Protein AF-A0A7V4SVP0-F1 (afdb_monomer_lite)

Sequence (167 aa):
MNCKQVKNIICEYFGGCLSEPLRKEVELHLAQCFECSAELKSVEDMVSSLRSLSRRSPVDCWPGVKERILVQQTGRFASRWSWSQMLRPVVAAPAFIVAILLALFLLWPISVNEPPSRGSDPRPDYSRFITVHSRAQQQQAFTDPDVILISAELANARAVADSDRDR

Radius of gyration: 33.59 Å; chains: 1; bounding box: 77×51×81 Å

Secondary structure (DSSP, 8-state):
--HHHHHHHHHHHHTT-S-HHHHHHHHHHHHH-HHHHHHHHHHHHHHHHHHHT-----TTSHHHHHHHHHHHHHHHHHHHHTTTSTT-SS-SSHHHHHHHHHHHHHHS-----------------HHHHHHHHHHHHHHHHTS-HHHHHHHHHHHHHHHHHHHHH--

Structure (mmCIF, N/CA/C/O backbone):
data_AF-A0A7V4SVP0-F1
#
_entry.id   AF-A0A7V4SVP0-F1
#
loop_
_atom_site.group_PDB
_atom_site.id
_atom_site.type_symbol
_atom_site.label_atom_id
_atom_site.label_alt_id
_atom_site.label_comp_id
_atom_site.label_asym_id
_atom_site.label_entity_id
_atom_site.label_seq_id
_atom_site.pdbx_PDB_ins_code
_atom_site.Cartn_x
_atom_site.Cartn_y
_atom_site.Cartn_z
_atom_site.occupancy
_atom_site.B_iso_or_equiv
_atom_site.auth_seq_id
_atom_site.auth_comp_id
_atom_site.auth_asym_id
_atom_site.auth_atom_id
_atom_site.pdbx_PDB_model_num
ATOM 1 N N . MET A 1 1 ? -6.139 -0.172 19.979 1.00 83.12 1 MET A N 1
ATOM 2 C CA . MET A 1 1 ? -6.782 0.661 18.939 1.00 83.12 1 MET A CA 1
ATOM 3 C C . MET A 1 1 ? -8.305 0.574 19.032 1.00 83.12 1 MET A C 1
ATOM 5 O O . MET A 1 1 ? -8.802 -0.449 19.494 1.00 83.12 1 MET A O 1
ATOM 9 N N . ASN A 1 2 ? -9.039 1.624 18.646 1.00 92.06 2 ASN A N 1
ATOM 10 C CA . ASN A 1 2 ? -10.511 1.659 18.687 1.00 92.06 2 ASN A CA 1
ATOM 11 C C . ASN A 1 2 ? -11.131 1.358 17.302 1.00 92.06 2 ASN A C 1
ATOM 13 O O . ASN A 1 2 ? -10.493 1.611 16.279 1.00 92.06 2 ASN A O 1
ATOM 17 N N . CYS A 1 3 ? -12.383 0.887 17.254 1.00 93.75 3 CYS A N 1
ATOM 18 C CA . CYS A 1 3 ? -13.072 0.504 16.016 1.00 93.75 3 CYS A CA 1
ATOM 19 C C . CYS A 1 3 ? -13.111 1.645 14.989 1.00 93.75 3 CYS A C 1
ATOM 21 O O . CYS A 1 3 ? -12.837 1.423 13.816 1.00 93.75 3 CYS A O 1
ATOM 23 N N . LYS A 1 4 ? -13.380 2.890 15.417 1.00 94.31 4 LYS A N 1
ATOM 24 C CA . LYS A 1 4 ? -13.401 4.054 14.503 1.00 94.31 4 LYS A CA 1
ATOM 25 C C . LYS A 1 4 ? -12.073 4.253 13.769 1.00 94.31 4 LYS A C 1
ATOM 27 O O . LYS A 1 4 ? -12.067 4.579 12.589 1.00 94.31 4 LYS A O 1
ATOM 32 N N . GLN A 1 5 ? -10.957 4.057 14.469 1.00 93.38 5 GLN A N 1
ATOM 33 C CA . GLN A 1 5 ? -9.626 4.214 13.886 1.00 93.38 5 GLN A CA 1
ATOM 34 C C . GLN A 1 5 ? -9.361 3.110 12.866 1.00 93.38 5 GLN A C 1
ATOM 36 O O . GLN A 1 5 ? -8.928 3.412 11.761 1.00 93.38 5 GLN A O 1
ATOM 41 N N . VAL A 1 6 ? -9.695 1.860 13.209 1.00 94.38 6 VAL A N 1
ATOM 42 C CA . VAL A 1 6 ? -9.546 0.712 12.305 1.00 94.38 6 VAL A CA 1
ATOM 43 C C . VAL A 1 6 ? -10.362 0.905 11.033 1.00 94.38 6 VAL A C 1
ATOM 45 O O . VAL A 1 6 ? -9.806 0.733 9.958 1.00 94.38 6 VAL A O 1
ATOM 48 N N . LYS A 1 7 ? -11.624 1.342 11.127 1.00 92.88 7 LYS A N 1
ATOM 49 C CA . LYS A 1 7 ? -12.474 1.600 9.949 1.00 92.88 7 LYS A CA 1
ATOM 50 C C . LYS A 1 7 ? -11.872 2.625 8.989 1.00 92.88 7 LYS A C 1
ATOM 52 O O . LYS A 1 7 ? -11.910 2.425 7.781 1.00 92.88 7 LYS A O 1
ATOM 57 N N . ASN A 1 8 ? -11.264 3.689 9.513 1.00 94.38 8 ASN A N 1
ATOM 58 C CA . ASN A 1 8 ? -10.638 4.713 8.675 1.00 94.38 8 ASN A CA 1
ATOM 59 C C . ASN A 1 8 ? -9.411 4.190 7.916 1.00 94.38 8 ASN A C 1
ATOM 61 O O . ASN A 1 8 ? -9.159 4.631 6.800 1.00 94.38 8 ASN A O 1
ATOM 65 N N . ILE A 1 9 ? -8.664 3.253 8.506 1.00 94.88 9 ILE A N 1
ATOM 66 C CA . ILE A 1 9 ? -7.408 2.741 7.937 1.00 94.88 9 ILE A CA 1
ATOM 67 C C . ILE A 1 9 ? -7.534 1.322 7.364 1.00 94.88 9 ILE A C 1
ATOM 69 O O . ILE A 1 9 ? -6.537 0.737 6.947 1.00 94.88 9 ILE A O 1
ATOM 73 N N . ILE A 1 10 ? -8.741 0.748 7.312 1.00 94.25 10 ILE A N 1
ATOM 74 C CA . ILE A 1 10 ? -8.964 -0.643 6.885 1.00 94.25 10 ILE A CA 1
ATOM 75 C C . ILE A 1 10 ? -8.594 -0.857 5.412 1.00 94.25 10 ILE A C 1
ATOM 77 O O . ILE A 1 10 ? -8.035 -1.890 5.050 1.00 94.25 10 ILE A O 1
ATOM 81 N N . CYS A 1 11 ? -8.826 0.153 4.570 1.00 92.94 11 CYS A N 1
ATOM 82 C CA . CYS A 1 11 ? -8.430 0.143 3.164 1.00 92.94 11 CYS A CA 1
ATOM 83 C C . CYS A 1 11 ? -6.906 0.240 2.998 1.00 92.94 11 CYS A C 1
ATOM 85 O O . CYS A 1 11 ? -6.340 -0.426 2.134 1.00 92.94 11 CYS A O 1
ATOM 87 N N . GLU A 1 12 ? -6.231 1.034 3.835 1.00 94.00 12 GLU A N 1
ATOM 88 C CA . GLU A 1 12 ? -4.765 1.141 3.848 1.00 94.00 12 GLU A CA 1
ATOM 89 C C . GLU A 1 12 ? -4.116 -0.151 4.356 1.00 94.00 12 GLU A C 1
ATOM 91 O O . GLU A 1 12 ? -3.093 -0.581 3.819 1.00 94.00 12 GLU A O 1
ATOM 96 N N . TYR A 1 13 ? -4.737 -0.798 5.350 1.00 95.06 13 TYR A N 1
ATOM 97 C CA . TYR A 1 13 ? -4.367 -2.131 5.820 1.00 95.06 13 TYR A CA 1
ATOM 98 C C . TYR A 1 13 ? -4.487 -3.159 4.693 1.00 95.06 13 TYR A C 1
ATOM 100 O O . TYR A 1 13 ? -3.509 -3.836 4.380 1.00 95.06 13 TYR A O 1
ATOM 108 N N . PHE A 1 14 ? -5.649 -3.224 4.034 1.00 94.25 14 PHE A N 1
ATOM 109 C CA . PHE A 1 14 ? -5.894 -4.139 2.918 1.00 94.25 14 PHE A CA 1
ATOM 110 C C . PHE A 1 14 ? -4.928 -3.903 1.742 1.00 94.25 14 PHE A C 1
ATOM 112 O O . PHE A 1 14 ? -4.465 -4.850 1.108 1.00 94.25 14 PHE A O 1
ATOM 119 N N . GLY A 1 15 ? -4.580 -2.641 1.470 1.00 90.94 15 GLY A N 1
ATOM 120 C CA . GLY A 1 15 ? -3.609 -2.253 0.445 1.00 90.94 15 GLY A CA 1
ATOM 121 C C . GLY A 1 15 ? -2.138 -2.481 0.818 1.00 90.94 15 GLY A C 1
ATOM 122 O O . GLY A 1 15 ? -1.271 -2.277 -0.030 1.00 90.94 15 GLY A O 1
ATOM 123 N N . GLY A 1 16 ? -1.834 -2.887 2.056 1.00 93.19 16 GLY A N 1
ATOM 124 C CA . GLY A 1 16 ? -0.461 -3.075 2.535 1.00 93.19 16 GLY A CA 1
ATOM 125 C C . GLY A 1 16 ? 0.338 -1.772 2.670 1.00 93.19 16 GLY A C 1
ATOM 126 O O . GLY A 1 16 ? 1.564 -1.798 2.595 1.00 93.19 16 GLY A O 1
ATOM 127 N N . CYS A 1 17 ? -0.335 -0.629 2.838 1.00 93.12 17 CYS A N 1
ATOM 128 C CA . CYS A 1 17 ? 0.297 0.695 2.914 1.00 93.12 17 CYS A CA 1
ATOM 129 C C . CYS A 1 17 ? 0.615 1.148 4.349 1.00 93.12 17 CYS A C 1
ATOM 131 O O . CYS A 1 17 ? 1.238 2.194 4.534 1.00 93.12 17 CYS A O 1
ATOM 133 N N . LEU A 1 18 ? 0.198 0.385 5.362 1.00 93.50 18 LEU A N 1
ATOM 134 C CA . LEU A 1 18 ? 0.456 0.710 6.764 1.00 93.50 18 LEU A CA 1
ATOM 135 C C . LEU A 1 18 ? 1.890 0.377 7.179 1.00 93.50 18 LEU A C 1
ATOM 137 O O . LEU A 1 18 ? 2.493 -0.592 6.720 1.00 93.50 18 LEU A O 1
ATOM 141 N N . SER A 1 19 ? 2.416 1.160 8.120 1.00 93.94 19 SER A N 1
ATOM 142 C CA . SER A 1 19 ? 3.676 0.843 8.786 1.00 93.94 19 SER A CA 1
ATOM 143 C C . SER A 1 19 ? 3.535 -0.423 9.642 1.00 93.94 19 SER A C 1
ATOM 145 O O . SER A 1 19 ? 2.483 -0.681 10.225 1.00 93.94 19 SER A O 1
ATOM 147 N N . GLU A 1 20 ? 4.612 -1.203 9.765 1.00 93.69 20 GLU A N 1
ATOM 148 C CA . GLU A 1 20 ? 4.638 -2.431 10.579 1.00 93.69 20 GLU A CA 1
ATOM 149 C C . GLU A 1 20 ? 4.076 -2.297 12.010 1.00 93.69 20 GLU A C 1
ATOM 151 O O . GLU A 1 20 ? 3.310 -3.176 12.412 1.00 93.69 20 GLU A O 1
ATOM 156 N N . PRO A 1 21 ? 4.395 -1.253 12.808 1.00 92.81 21 PRO A N 1
ATOM 157 C CA . PRO 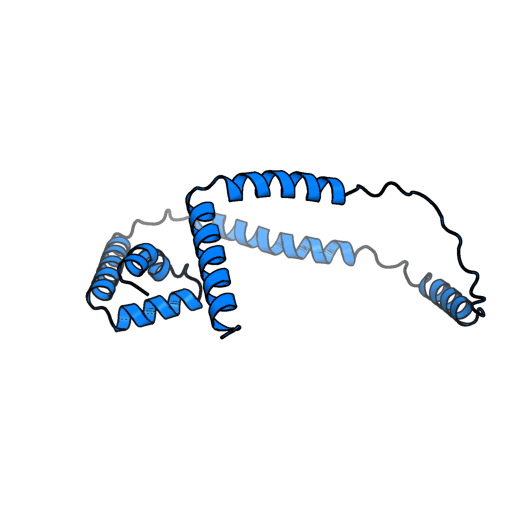A 1 21 ? 3.822 -1.132 14.150 1.00 92.81 21 PRO A CA 1
ATOM 158 C C . PRO A 1 21 ? 2.300 -0.952 14.111 1.00 92.81 21 PRO A C 1
ATOM 160 O O . PRO A 1 21 ? 1.583 -1.624 14.848 1.00 92.81 21 PRO A O 1
ATOM 163 N N . LEU A 1 22 ? 1.804 -0.107 13.205 1.00 93.12 22 LEU A N 1
ATOM 164 C CA . LEU A 1 22 ? 0.377 0.173 13.074 1.00 93.12 22 LEU A CA 1
ATOM 165 C C . LEU A 1 22 ? -0.382 -1.047 12.536 1.00 93.12 22 LEU A C 1
ATOM 167 O O . LEU A 1 22 ? -1.479 -1.351 12.996 1.00 93.12 22 LEU A O 1
ATOM 171 N N . ARG A 1 23 ? 0.233 -1.801 11.619 1.00 94.94 23 ARG A N 1
ATOM 172 C CA . ARG A 1 23 ? -0.314 -3.056 11.093 1.00 94.94 23 ARG A CA 1
ATOM 173 C C . ARG A 1 23 ? -0.558 -4.080 12.202 1.00 94.94 23 ARG A C 1
ATOM 175 O O . ARG A 1 23 ? -1.647 -4.643 12.267 1.00 94.94 23 ARG A O 1
ATOM 182 N N . LYS A 1 24 ? 0.405 -4.268 13.110 1.00 95.38 24 LYS A N 1
ATOM 183 C CA . LYS A 1 24 ? 0.250 -5.179 14.259 1.00 95.38 24 LYS A CA 1
ATOM 184 C C . LYS A 1 24 ? -0.891 -4.758 15.182 1.00 95.38 24 LYS A C 1
ATOM 186 O O . LYS A 1 24 ? -1.627 -5.609 15.674 1.00 95.38 24 LYS A O 1
ATOM 191 N N . GLU A 1 25 ? -1.064 -3.458 15.411 1.00 94.75 25 GLU A N 1
ATOM 192 C CA . GLU A 1 25 ? -2.187 -2.958 16.211 1.00 94.75 25 GLU A CA 1
ATOM 193 C C . GLU A 1 25 ? -3.547 -3.218 15.548 1.00 94.75 25 GLU A C 1
ATOM 195 O O . GLU A 1 25 ? -4.499 -3.584 16.243 1.00 94.75 25 GLU A O 1
ATOM 200 N N . VAL A 1 26 ? -3.642 -3.066 14.220 1.00 95.56 26 VAL A N 1
ATOM 201 C CA . VAL A 1 26 ? -4.841 -3.448 13.454 1.00 95.56 26 VAL A CA 1
ATOM 202 C C . VAL A 1 26 ? -5.100 -4.948 13.584 1.00 95.56 26 VAL A C 1
ATOM 204 O O . VAL A 1 26 ? -6.217 -5.335 13.906 1.00 95.56 26 VAL A O 1
ATOM 207 N N . GLU A 1 27 ? -4.086 -5.791 13.383 1.00 95.88 27 GLU A N 1
ATOM 208 C CA . GLU A 1 27 ? -4.212 -7.255 13.444 1.00 95.88 27 GLU A CA 1
ATOM 209 C C . GLU A 1 27 ? -4.713 -7.736 14.810 1.00 95.88 27 GLU A C 1
ATOM 211 O O . GLU A 1 27 ? -5.640 -8.544 14.882 1.00 95.88 27 GLU A O 1
ATOM 216 N N . LEU A 1 28 ? -4.167 -7.185 15.899 1.00 95.69 28 LEU A N 1
ATOM 217 C CA . LEU A 1 28 ? -4.643 -7.474 17.253 1.00 95.69 28 LEU A CA 1
ATOM 218 C C . LEU A 1 28 ? -6.110 -7.073 17.443 1.00 95.69 28 LEU A C 1
ATOM 220 O O . LEU A 1 28 ? -6.872 -7.811 18.065 1.00 95.69 28 LEU A O 1
ATOM 224 N N . HIS A 1 29 ? -6.520 -5.924 16.901 1.00 95.62 29 HIS A N 1
ATOM 225 C CA . HIS A 1 29 ? -7.910 -5.485 16.983 1.00 95.62 29 HIS A CA 1
ATOM 226 C C . HIS A 1 29 ? -8.843 -6.367 16.144 1.00 95.62 29 HIS A C 1
ATOM 228 O O . HIS A 1 29 ? -9.907 -6.750 16.624 1.00 95.62 29 HIS A O 1
ATOM 234 N N . LEU A 1 30 ? -8.456 -6.729 14.918 1.00 95.31 30 LEU A N 1
ATOM 235 C CA . LEU A 1 30 ? -9.242 -7.606 14.043 1.00 95.31 30 LEU A CA 1
ATOM 236 C C . LEU A 1 30 ? -9.429 -9.004 14.646 1.00 95.31 30 LEU A C 1
ATOM 238 O O . LEU A 1 30 ? -10.486 -9.602 14.464 1.00 95.31 30 LEU A O 1
ATOM 242 N N . ALA A 1 31 ? -8.449 -9.498 15.408 1.00 95.50 31 ALA A N 1
ATOM 243 C CA . ALA A 1 31 ? -8.562 -10.764 16.130 1.00 95.50 31 ALA A CA 1
ATOM 244 C C . ALA A 1 31 ? -9.582 -10.722 17.285 1.00 95.50 31 ALA A C 1
ATOM 246 O O . ALA A 1 31 ? -10.096 -11.763 17.688 1.00 95.50 31 ALA A O 1
ATOM 247 N N . GLN A 1 32 ? -9.868 -9.536 17.829 1.00 94.94 32 GLN A N 1
ATOM 248 C CA . GLN A 1 32 ? -10.741 -9.353 18.995 1.00 94.94 32 GLN A CA 1
ATOM 249 C C . GLN A 1 32 ? -12.120 -8.780 18.636 1.00 94.94 32 GLN A C 1
ATOM 251 O O . GLN A 1 32 ? -13.077 -8.970 19.384 1.00 94.94 32 GLN A O 1
ATOM 256 N N . CYS A 1 33 ? -12.240 -8.080 17.505 1.00 96.50 33 CYS A N 1
ATOM 257 C CA . CYS A 1 33 ? -13.449 -7.371 17.100 1.00 96.50 33 CYS A CA 1
ATOM 258 C C . CYS A 1 33 ? -14.112 -8.031 15.883 1.00 96.50 33 CYS A C 1
ATOM 260 O O . CYS A 1 33 ? -13.624 -7.953 14.750 1.00 96.50 33 CYS A O 1
ATOM 262 N N . PHE A 1 34 ? -15.277 -8.642 16.111 1.00 95.00 34 PHE A N 1
ATOM 263 C CA . PHE A 1 34 ? -16.064 -9.279 15.054 1.00 95.00 34 PHE A CA 1
ATOM 264 C C . PHE A 1 34 ? -16.581 -8.278 14.006 1.00 95.00 34 PHE A C 1
ATOM 266 O O . PHE A 1 34 ? -16.592 -8.573 12.817 1.00 95.00 34 PHE A O 1
ATOM 273 N N . GLU A 1 35 ? -16.971 -7.070 14.418 1.00 94.88 35 GLU A N 1
ATOM 274 C CA . GLU A 1 35 ? -17.485 -6.065 13.479 1.00 94.88 35 GLU A CA 1
ATOM 275 C C . GLU A 1 35 ? -16.416 -5.612 12.480 1.00 94.88 35 GLU A C 1
ATOM 277 O O . GLU A 1 35 ? -16.666 -5.564 11.278 1.00 94.88 35 GLU A O 1
ATOM 282 N N . CYS A 1 36 ? -15.206 -5.313 12.961 1.00 95.12 36 CYS A N 1
ATOM 283 C CA . CYS A 1 36 ? -14.122 -4.852 12.096 1.00 95.12 36 CYS A CA 1
ATOM 284 C C . CYS A 1 36 ? -13.585 -5.968 11.188 1.00 95.12 36 CYS A C 1
ATOM 286 O O . CYS A 1 36 ? -13.201 -5.693 10.053 1.00 95.12 36 CYS A O 1
ATOM 288 N N . SER A 1 37 ? -13.587 -7.223 11.645 1.00 94.75 37 SER A N 1
ATOM 289 C CA . SER A 1 37 ? -13.232 -8.368 10.792 1.00 94.75 37 SER A CA 1
ATOM 290 C C . SER A 1 37 ? -14.295 -8.656 9.726 1.00 94.75 37 SER A C 1
ATOM 292 O O . SER A 1 37 ? -13.945 -8.945 8.582 1.00 94.75 37 SER A O 1
ATOM 294 N N . ALA A 1 38 ? -15.583 -8.512 10.048 1.00 95.56 38 ALA A N 1
ATOM 295 C CA . ALA A 1 38 ? -16.657 -8.597 9.059 1.00 95.56 38 ALA A CA 1
ATOM 296 C C . ALA A 1 38 ? -16.557 -7.481 8.002 1.00 95.56 38 ALA A C 1
ATOM 298 O O . ALA A 1 38 ? -16.762 -7.726 6.814 1.00 95.56 38 ALA A O 1
ATOM 299 N N . GLU A 1 39 ? -16.191 -6.268 8.417 1.00 94.19 39 GLU A N 1
ATOM 300 C CA . GLU A 1 39 ? -15.979 -5.135 7.514 1.00 94.19 39 GLU A CA 1
ATOM 301 C C . GLU A 1 39 ? -14.787 -5.360 6.575 1.00 94.19 39 GLU A C 1
ATOM 303 O O . GLU A 1 39 ? -14.916 -5.151 5.369 1.00 94.19 39 GLU A O 1
ATOM 308 N N . LEU A 1 40 ? -13.668 -5.883 7.092 1.00 95.00 40 LEU A N 1
ATOM 309 C CA . LEU A 1 40 ? -12.525 -6.297 6.271 1.00 95.00 40 LEU A CA 1
ATOM 310 C C . LEU A 1 40 ? -12.954 -7.310 5.201 1.00 95.00 40 LEU A C 1
ATOM 312 O O . LEU A 1 40 ? -12.650 -7.141 4.021 1.00 95.00 40 LEU A O 1
ATOM 316 N N . LYS A 1 41 ? -13.721 -8.328 5.600 1.00 95.38 41 LYS A N 1
ATOM 317 C CA . LYS A 1 41 ? -14.219 -9.355 4.684 1.00 95.38 41 LYS A CA 1
ATOM 318 C C . LYS A 1 41 ? -15.126 -8.774 3.595 1.00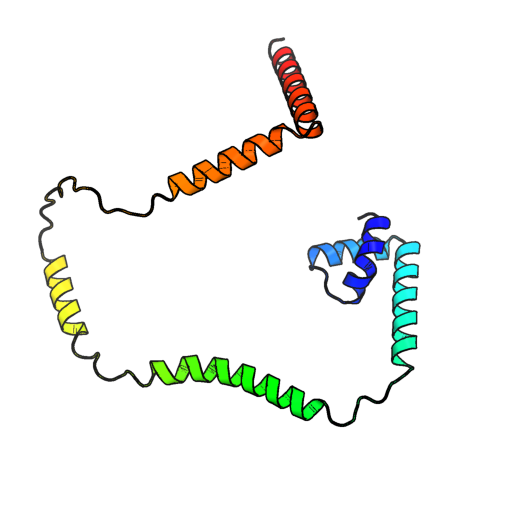 95.38 41 LYS A C 1
ATOM 320 O O . LYS A 1 41 ? -15.018 -9.157 2.435 1.00 95.38 41 LYS A O 1
ATOM 325 N N . SER A 1 42 ? -15.963 -7.790 3.928 1.00 94.19 42 SER A N 1
ATOM 326 C CA . SER A 1 42 ? -16.773 -7.080 2.929 1.00 94.19 42 SER A CA 1
ATOM 327 C C . SER A 1 42 ? -15.919 -6.347 1.888 1.00 94.19 42 SER A C 1
ATOM 329 O O . SER A 1 42 ? -16.318 -6.264 0.724 1.00 94.19 42 SER A O 1
ATOM 331 N N . VAL A 1 43 ? -14.769 -5.795 2.287 1.00 93.62 43 VAL A N 1
ATOM 332 C CA . VAL A 1 43 ? -13.817 -5.162 1.361 1.00 93.62 43 VAL A CA 1
ATOM 333 C C . VAL A 1 43 ? -13.164 -6.217 0.464 1.00 93.62 43 VAL A C 1
ATOM 335 O O . VAL A 1 43 ? -13.094 -6.028 -0.753 1.00 93.62 43 VAL A O 1
ATOM 338 N N . GLU A 1 44 ? -12.750 -7.349 1.034 1.00 94.19 44 GLU A N 1
ATOM 339 C CA . GLU A 1 44 ? -12.191 -8.488 0.292 1.00 94.19 44 GLU A CA 1
ATOM 340 C C . GLU A 1 44 ? -13.164 -9.024 -0.768 1.00 94.19 44 GLU A C 1
ATOM 342 O O . GLU A 1 44 ? -12.777 -9.223 -1.924 1.00 94.19 44 GLU A O 1
ATOM 347 N N . ASP A 1 45 ? -14.437 -9.189 -0.403 1.00 94.75 45 ASP A N 1
ATOM 348 C CA . ASP A 1 45 ? -15.496 -9.685 -1.285 1.00 94.75 45 ASP A CA 1
ATOM 349 C C . ASP A 1 45 ? -15.817 -8.703 -2.425 1.00 94.75 45 ASP A C 1
ATOM 351 O O . ASP A 1 45 ? -16.021 -9.106 -3.576 1.00 94.75 45 ASP A O 1
ATOM 355 N N . MET A 1 46 ? -15.801 -7.393 -2.152 1.00 92.50 46 MET A N 1
ATOM 356 C CA . MET A 1 46 ? -15.925 -6.377 -3.203 1.00 92.50 46 MET A CA 1
ATOM 357 C C . MET A 1 46 ? -14.762 -6.458 -4.196 1.00 92.50 46 MET A C 1
ATOM 359 O O . MET A 1 46 ? -14.974 -6.446 -5.410 1.00 92.50 46 MET A O 1
ATOM 363 N N . VAL A 1 47 ? -13.526 -6.572 -3.707 1.00 90.56 47 VAL A N 1
ATOM 364 C CA . VAL A 1 47 ? -12.337 -6.628 -4.568 1.00 90.56 47 VAL A CA 1
ATOM 365 C C . VAL A 1 47 ? -12.284 -7.927 -5.370 1.00 90.56 47 VAL A C 1
ATOM 367 O O . VAL A 1 47 ? -11.919 -7.898 -6.547 1.00 90.56 47 VAL A O 1
ATOM 370 N N . SER A 1 48 ? -12.665 -9.060 -4.781 1.00 90.25 48 SER A N 1
ATOM 371 C CA . SER A 1 48 ? -12.734 -10.339 -5.492 1.00 90.25 48 SER A CA 1
ATOM 372 C C . SER A 1 48 ? -13.777 -10.292 -6.616 1.00 90.25 48 SER A C 1
ATOM 374 O O . SER A 1 48 ? -13.480 -10.684 -7.749 1.00 90.25 48 SER A O 1
ATOM 376 N N . SER A 1 49 ? -14.938 -9.687 -6.351 1.00 90.19 49 SER A N 1
ATOM 377 C CA . SER A 1 49 ? -15.978 -9.435 -7.352 1.00 90.19 49 SER A CA 1
ATOM 378 C C . SER A 1 49 ? -15.457 -8.549 -8.486 1.00 90.19 49 SER A C 1
ATOM 380 O O . SER A 1 49 ? -15.623 -8.885 -9.658 1.00 90.19 49 SER A O 1
ATOM 382 N N . LEU A 1 50 ? -14.735 -7.469 -8.168 1.00 88.38 50 LEU A N 1
ATOM 383 C CA . LEU A 1 50 ? -14.124 -6.588 -9.170 1.00 88.38 50 LEU A CA 1
ATOM 384 C C . LEU A 1 50 ? -13.047 -7.293 -10.006 1.00 88.38 50 LEU A C 1
ATOM 386 O O . LEU A 1 50 ? -12.970 -7.070 -11.213 1.00 88.38 50 LEU A O 1
ATOM 390 N N . ARG A 1 51 ? -12.233 -8.169 -9.403 1.00 85.75 51 ARG A N 1
ATOM 391 C CA . ARG A 1 51 ? -11.242 -8.974 -10.139 1.00 85.75 51 ARG A CA 1
ATOM 392 C C . ARG A 1 51 ? -11.902 -9.956 -11.104 1.00 85.75 51 ARG A C 1
ATOM 394 O O . ARG A 1 51 ? -11.356 -10.193 -12.180 1.00 85.75 51 ARG A O 1
ATOM 401 N N . SER A 1 52 ? -13.066 -10.500 -10.743 1.00 84.81 52 SER A N 1
ATOM 402 C CA . SER A 1 52 ? -13.814 -11.423 -11.605 1.00 84.81 52 SER A CA 1
ATOM 403 C C . SER A 1 52 ? -14.346 -10.759 -12.881 1.00 84.81 52 SER A C 1
ATOM 405 O O . SER A 1 52 ? -14.485 -11.418 -13.908 1.00 84.81 52 SER A O 1
ATOM 407 N N . LEU A 1 53 ? -14.549 -9.436 -12.866 1.00 83.12 53 LEU A N 1
ATOM 408 C CA . LEU A 1 53 ? -15.033 -8.645 -14.003 1.00 83.12 53 LEU A CA 1
ATOM 409 C C . LEU A 1 53 ? -13.963 -8.410 -15.084 1.00 83.12 53 LEU A C 1
ATOM 411 O O . LEU A 1 53 ? -14.024 -7.396 -15.779 1.00 83.12 53 LEU A O 1
ATOM 415 N N . SER A 1 54 ? -12.976 -9.308 -15.211 1.00 63.38 54 SER A N 1
ATOM 416 C CA . SER A 1 54 ? -11.725 -9.132 -15.957 1.00 63.38 54 SER A CA 1
ATOM 417 C C . SER A 1 54 ? -11.911 -8.300 -17.229 1.00 63.38 54 SER A C 1
ATOM 419 O O . SER A 1 54 ? -12.368 -8.774 -18.273 1.00 63.38 54 SER A O 1
ATOM 421 N N . ARG A 1 55 ? -11.539 -7.026 -17.144 1.00 66.00 55 ARG A N 1
ATOM 422 C CA . ARG A 1 55 ? -11.436 -6.162 -18.309 1.00 66.00 55 ARG A CA 1
ATOM 423 C C . ARG A 1 55 ? -10.155 -6.595 -19.013 1.00 66.00 55 ARG A C 1
ATOM 425 O O . ARG A 1 55 ? -9.095 -6.576 -18.387 1.00 66.00 55 ARG A O 1
ATOM 432 N N . ARG A 1 56 ? -10.238 -7.033 -20.280 1.00 61.50 56 ARG A N 1
ATOM 433 C CA . ARG A 1 56 ? -9.041 -7.279 -21.104 1.00 61.50 56 ARG A CA 1
ATOM 434 C C . ARG A 1 56 ? -8.143 -6.055 -20.966 1.00 61.50 56 ARG A C 1
ATOM 436 O O . ARG A 1 56 ? -8.547 -4.962 -21.363 1.00 61.50 56 ARG A O 1
ATOM 443 N N . SER A 1 57 ? -6.957 -6.233 -20.386 1.00 62.47 57 SER A N 1
ATOM 444 C CA . SER A 1 57 ? -5.907 -5.231 -20.533 1.00 62.47 57 SER A CA 1
ATOM 445 C C . SER A 1 57 ? -5.734 -4.994 -22.035 1.00 62.47 57 SER A C 1
ATOM 447 O O . SER A 1 57 ? -5.721 -5.977 -22.787 1.00 62.47 57 SER A O 1
ATOM 449 N N . PRO A 1 58 ? -5.611 -3.739 -22.499 1.00 66.75 58 PRO A N 1
ATOM 450 C CA . PRO A 1 58 ? -5.132 -3.479 -23.847 1.00 66.75 58 PRO A CA 1
ATOM 451 C C . PRO A 1 58 ? -3.857 -4.302 -24.053 1.00 66.75 58 PRO A C 1
ATOM 453 O O . PRO A 1 58 ? -2.993 -4.329 -23.170 1.00 66.75 58 PRO A O 1
ATOM 456 N N . VAL A 1 59 ? -3.806 -5.052 -25.153 1.00 62.97 59 VAL A N 1
ATOM 457 C CA . VAL A 1 59 ? -2.907 -6.205 -25.328 1.00 62.97 59 VAL A CA 1
ATOM 458 C C . VAL A 1 59 ? -1.417 -5.833 -25.275 1.00 62.97 59 VAL A C 1
ATOM 460 O O . VAL A 1 59 ? -0.604 -6.693 -24.972 1.00 62.97 59 VAL A O 1
ATOM 463 N N . ASP A 1 60 ? -1.037 -4.558 -25.397 1.00 67.81 60 ASP A N 1
ATOM 464 C CA . ASP A 1 60 ? 0.367 -4.183 -25.613 1.00 67.81 60 ASP A CA 1
ATOM 465 C C . ASP A 1 60 ? 0.886 -3.045 -24.715 1.00 67.81 60 ASP A C 1
ATOM 467 O O . ASP A 1 60 ? 1.690 -2.215 -25.132 1.00 67.81 60 ASP A O 1
ATOM 471 N N . CYS A 1 61 ? 0.476 -2.981 -23.445 1.00 76.00 61 CYS A N 1
ATOM 472 C CA . CYS A 1 61 ? 1.058 -2.005 -22.504 1.00 76.00 61 CYS A CA 1
ATOM 473 C C . CYS A 1 61 ? 2.450 -2.422 -21.984 1.00 76.00 61 CYS A C 1
ATOM 475 O O . CYS A 1 61 ? 3.235 -1.581 -21.537 1.00 76.00 61 CYS A O 1
ATOM 477 N N . TRP A 1 62 ? 2.765 -3.721 -22.023 1.00 82.88 62 TRP A N 1
ATOM 478 C CA . TRP A 1 62 ? 3.984 -4.279 -21.434 1.00 82.88 62 TRP A CA 1
ATOM 479 C C . TRP A 1 62 ? 5.288 -3.811 -22.099 1.00 82.88 62 TRP A C 1
ATOM 481 O O . TRP A 1 62 ? 6.206 -3.451 -21.359 1.00 82.88 62 TRP A O 1
ATOM 491 N N . PRO A 1 63 ? 5.399 -3.725 -23.442 1.00 82.94 63 PRO A N 1
ATOM 492 C CA . PRO A 1 63 ? 6.621 -3.248 -24.089 1.00 82.94 63 PRO A CA 1
ATOM 493 C C . PRO A 1 63 ? 7.024 -1.843 -23.621 1.00 82.94 63 PRO A C 1
ATOM 495 O O . PRO A 1 63 ? 8.170 -1.625 -23.236 1.00 82.94 63 PRO A O 1
ATOM 498 N N . GLY A 1 64 ? 6.064 -0.912 -23.543 1.00 83.06 64 GLY A N 1
ATOM 499 C CA . GLY A 1 64 ? 6.324 0.458 -23.088 1.00 83.06 64 GLY A CA 1
ATOM 500 C C . GLY A 1 64 ? 6.684 0.562 -21.601 1.00 83.06 64 GLY A C 1
ATOM 501 O O . GLY A 1 64 ? 7.450 1.440 -21.204 1.00 83.06 64 GLY A O 1
ATOM 502 N N . VAL A 1 65 ? 6.161 -0.333 -20.756 1.00 85.44 65 VAL A N 1
ATOM 503 C CA . VAL A 1 65 ? 6.544 -0.412 -19.335 1.00 85.44 65 VAL A CA 1
ATOM 504 C C . VAL A 1 65 ? 7.948 -1.000 -19.182 1.00 85.44 65 VAL A C 1
ATOM 506 O O . VAL A 1 65 ? 8.756 -0.442 -18.439 1.00 85.44 65 VAL A O 1
ATOM 509 N N . LYS A 1 66 ? 8.261 -2.072 -19.919 1.00 87.62 66 LYS A N 1
ATOM 510 C CA . LYS A 1 66 ? 9.582 -2.715 -19.926 1.00 87.62 66 LYS A CA 1
ATOM 511 C C . LYS A 1 66 ? 10.681 -1.725 -20.315 1.00 87.62 66 LYS A C 1
ATOM 513 O O . LYS A 1 66 ? 11.685 -1.641 -19.613 1.00 87.62 66 LYS A O 1
ATOM 518 N N . GLU A 1 67 ? 10.459 -0.941 -21.369 1.00 86.38 67 GLU A N 1
ATOM 519 C CA . GLU A 1 67 ? 11.393 0.095 -21.827 1.00 86.38 67 GLU A CA 1
ATOM 520 C C . GLU A 1 67 ? 11.701 1.111 -20.712 1.00 86.38 67 GLU A C 1
ATOM 522 O O . GLU A 1 67 ? 12.860 1.369 -20.386 1.00 86.38 67 GLU A O 1
ATOM 527 N N . ARG A 1 68 ? 10.662 1.631 -20.040 1.00 84.50 68 ARG A N 1
ATOM 528 C CA . ARG A 1 68 ? 10.823 2.618 -18.957 1.00 84.50 68 ARG A CA 1
ATOM 529 C C . ARG A 1 68 ? 11.567 2.065 -17.741 1.00 84.50 68 ARG A C 1
ATOM 531 O O . ARG A 1 68 ? 12.359 2.793 -17.143 1.00 84.50 68 ARG A O 1
ATOM 538 N N . ILE A 1 69 ? 11.337 0.802 -17.377 1.00 86.62 69 ILE A N 1
ATOM 539 C CA . ILE A 1 69 ? 12.049 0.158 -16.263 1.00 86.62 69 ILE A CA 1
ATOM 540 C C . ILE A 1 69 ? 13.535 -0.006 -16.608 1.00 86.62 69 ILE A C 1
ATOM 542 O O . ILE A 1 69 ? 14.391 0.324 -15.785 1.00 86.62 69 ILE A O 1
ATOM 546 N N . LEU A 1 70 ? 13.851 -0.457 -17.826 1.00 86.06 70 LEU A N 1
ATOM 547 C CA . LEU A 1 70 ? 15.234 -0.660 -18.264 1.00 86.06 70 LEU A CA 1
ATOM 548 C C . LEU A 1 70 ? 16.023 0.655 -18.309 1.00 86.06 70 LEU A C 1
ATOM 550 O O . LEU A 1 70 ? 17.130 0.710 -17.776 1.00 86.06 70 LEU A O 1
ATOM 554 N N . VAL A 1 71 ? 15.445 1.733 -18.850 1.00 83.19 71 VAL A N 1
ATOM 555 C CA . VAL A 1 71 ? 16.088 3.062 -18.894 1.00 83.19 71 VAL A CA 1
ATOM 556 C C . VAL A 1 71 ? 16.389 3.602 -17.488 1.00 83.19 71 VAL A C 1
ATOM 558 O O . VAL A 1 71 ? 17.467 4.149 -17.246 1.00 83.19 71 VAL A O 1
ATOM 561 N N . GLN A 1 72 ? 15.481 3.420 -16.523 1.00 78.38 72 GLN A N 1
ATOM 562 C CA . GLN A 1 72 ? 15.708 3.867 -15.141 1.00 78.38 72 GLN A CA 1
ATOM 563 C C . GLN A 1 72 ? 16.808 3.081 -14.411 1.00 78.38 72 GLN A C 1
ATOM 565 O O . GLN A 1 72 ? 17.450 3.624 -13.504 1.00 78.38 72 GLN A O 1
ATOM 570 N N . GLN A 1 73 ? 17.019 1.814 -14.774 1.00 72.94 73 GLN A N 1
ATOM 571 C CA . GLN A 1 73 ? 18.064 0.970 -14.191 1.00 72.94 73 GLN A CA 1
ATOM 572 C C . GLN A 1 73 ? 19.434 1.258 -14.815 1.00 72.94 73 GLN A C 1
ATOM 574 O O . GLN A 1 73 ? 20.422 1.403 -14.092 1.00 72.94 73 GLN A O 1
ATOM 579 N N . THR A 1 74 ? 19.502 1.414 -16.140 1.00 67.00 74 THR A N 1
ATOM 580 C CA . THR A 1 74 ? 20.763 1.673 -16.852 1.00 67.00 74 THR A CA 1
ATOM 581 C C . THR A 1 74 ? 21.260 3.105 -16.661 1.00 67.00 74 THR A C 1
ATOM 583 O O . THR A 1 74 ? 22.459 3.301 -16.468 1.00 67.00 74 THR A O 1
ATOM 586 N N . GLY A 1 75 ? 20.370 4.104 -16.589 1.00 59.16 75 GLY A N 1
ATOM 587 C CA . GLY A 1 75 ? 20.740 5.501 -16.320 1.00 59.16 75 GLY A CA 1
ATOM 588 C C . GLY A 1 75 ? 21.383 5.723 -14.943 1.00 59.16 75 GLY A C 1
ATOM 589 O O . GLY A 1 75 ? 22.268 6.567 -14.799 1.00 59.16 75 GLY A O 1
ATOM 590 N N . ARG A 1 76 ? 21.016 4.915 -13.936 1.00 54.19 76 ARG A N 1
ATOM 591 C CA . ARG A 1 76 ? 21.645 4.942 -12.602 1.00 54.19 76 ARG A CA 1
ATOM 592 C C . ARG A 1 76 ? 23.015 4.260 -12.560 1.00 54.19 76 ARG A C 1
ATOM 594 O O . ARG A 1 76 ? 23.868 4.676 -11.779 1.00 54.19 76 ARG A O 1
ATOM 601 N N . PHE A 1 77 ? 23.245 3.247 -13.397 1.00 51.38 77 PHE A N 1
ATOM 602 C CA . PHE A 1 77 ? 24.517 2.516 -13.440 1.00 51.38 77 PHE A CA 1
ATOM 603 C C . PHE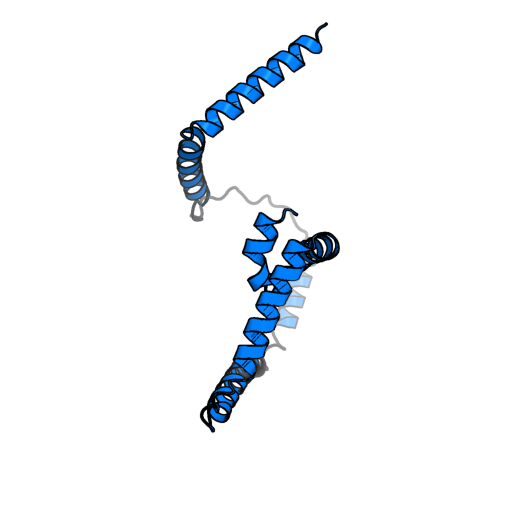 A 1 77 ? 25.558 3.166 -14.364 1.00 51.38 77 PHE A C 1
ATOM 605 O O . PHE A 1 77 ? 26.727 3.273 -13.987 1.00 51.38 77 PHE A O 1
ATOM 612 N N . ALA A 1 78 ? 25.150 3.668 -15.533 1.00 54.28 78 ALA A N 1
ATOM 613 C CA . ALA A 1 78 ? 26.063 4.261 -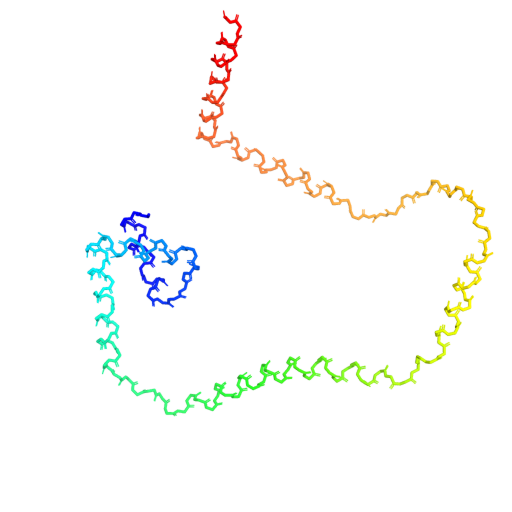16.512 1.00 54.28 78 ALA A CA 1
ATOM 614 C C . ALA A 1 78 ? 26.689 5.581 -16.020 1.00 54.28 78 ALA A C 1
ATOM 616 O O . ALA A 1 78 ? 27.877 5.823 -16.237 1.00 54.28 78 ALA A O 1
ATOM 617 N N . SER A 1 79 ? 25.927 6.396 -15.280 1.00 54.22 79 SER A N 1
ATOM 618 C CA . SER A 1 79 ? 26.397 7.680 -14.735 1.00 54.22 79 SER A CA 1
ATOM 619 C C . SER A 1 79 ? 27.462 7.523 -13.639 1.00 54.22 79 SER A C 1
ATOM 621 O O . SER A 1 79 ? 28.350 8.365 -13.520 1.00 54.22 79 SER A O 1
ATOM 623 N N . ARG A 1 80 ? 27.429 6.430 -12.862 1.00 49.91 80 ARG A N 1
ATOM 624 C CA . ARG A 1 80 ? 28.347 6.229 -11.727 1.00 49.91 80 ARG A CA 1
ATOM 625 C C . ARG A 1 80 ? 29.633 5.486 -12.105 1.00 49.91 80 ARG A C 1
ATOM 627 O O . ARG A 1 80 ? 30.662 5.694 -11.462 1.00 49.91 80 ARG A O 1
ATOM 634 N N . TRP A 1 81 ? 29.602 4.659 -13.152 1.00 49.53 81 TRP A N 1
ATOM 635 C CA . TRP A 1 81 ? 30.765 3.870 -13.576 1.00 49.53 81 TRP A CA 1
ATOM 636 C C . TRP A 1 81 ? 31.601 4.574 -14.664 1.00 49.53 81 TRP A C 1
ATOM 638 O O . TRP A 1 81 ? 32.829 4.563 -14.597 1.00 49.53 81 TRP A O 1
ATOM 648 N N . SER A 1 82 ? 30.980 5.259 -15.633 1.00 54.75 82 SER A N 1
ATOM 649 C CA . SER A 1 82 ? 31.704 5.734 -16.828 1.00 54.75 82 SER A CA 1
ATOM 650 C C . SER A 1 82 ? 32.545 7.002 -16.631 1.00 54.75 82 SER A C 1
ATOM 652 O O . SER A 1 82 ? 33.455 7.237 -17.419 1.00 54.75 82 SER A O 1
ATOM 654 N N . TRP A 1 83 ? 32.278 7.833 -15.619 1.00 48.19 83 TRP A N 1
ATOM 655 C CA . TRP A 1 83 ? 33.030 9.086 -15.418 1.00 48.19 83 TRP A CA 1
ATOM 656 C C . TRP A 1 83 ? 34.185 8.955 -14.415 1.00 48.19 83 TRP A C 1
ATOM 658 O O . TRP A 1 83 ? 35.124 9.745 -14.456 1.00 48.19 83 TRP A O 1
ATOM 668 N N . SER A 1 84 ? 34.170 7.936 -13.549 1.00 54.31 84 SER A N 1
ATOM 669 C CA . SER A 1 84 ? 35.247 7.699 -12.574 1.00 54.31 84 SER A CA 1
ATOM 670 C C . SER A 1 84 ? 36.390 6.841 -13.129 1.00 54.31 84 SER A C 1
ATOM 672 O O . SER A 1 84 ? 37.524 6.967 -12.668 1.00 54.31 84 SER A O 1
ATOM 674 N N . GLN A 1 85 ? 36.131 6.015 -14.151 1.00 57.38 85 GLN A N 1
ATOM 675 C CA . GLN A 1 85 ? 37.170 5.221 -14.821 1.00 57.38 85 GLN A CA 1
ATOM 676 C C . GLN A 1 85 ? 37.874 5.961 -15.965 1.00 57.38 85 GLN A C 1
ATOM 678 O O . GLN A 1 85 ? 39.001 5.617 -16.301 1.00 57.38 85 GLN A O 1
ATOM 683 N N . MET A 1 86 ? 37.261 7.009 -16.522 1.00 52.97 86 MET A N 1
ATOM 684 C CA . MET A 1 86 ? 37.832 7.770 -17.640 1.00 52.97 86 MET A CA 1
ATOM 685 C C . MET A 1 86 ? 38.805 8.888 -17.195 1.00 52.97 86 MET A C 1
ATOM 687 O O . MET A 1 86 ? 39.431 9.529 -18.032 1.00 52.97 86 MET A O 1
ATOM 691 N N . LEU A 1 87 ? 38.992 9.091 -15.880 1.00 57.50 87 LEU A N 1
ATOM 692 C CA . LEU A 1 87 ? 39.917 10.076 -15.286 1.00 57.50 87 LEU A CA 1
ATOM 693 C C . LEU A 1 87 ? 41.042 9.432 -14.450 1.00 57.50 87 LEU A C 1
ATOM 695 O O . LEU A 1 87 ? 41.459 9.958 -13.418 1.00 57.50 87 LEU A O 1
ATOM 699 N N . ARG A 1 88 ? 41.581 8.292 -14.892 1.00 55.25 88 ARG A N 1
ATOM 700 C CA . ARG A 1 88 ? 42.893 7.796 -14.438 1.00 55.25 88 ARG A CA 1
ATOM 701 C C . ARG A 1 88 ? 43.685 7.353 -15.669 1.00 55.25 88 ARG A C 1
ATOM 703 O O . ARG A 1 88 ? 43.266 6.396 -16.311 1.00 55.25 88 ARG A O 1
ATOM 710 N N . PRO A 1 89 ? 44.798 8.039 -16.004 1.00 54.59 89 PRO A N 1
ATOM 711 C CA . PRO A 1 89 ? 45.977 7.982 -15.138 1.00 54.59 89 PRO A CA 1
ATOM 712 C C . PRO A 1 89 ? 46.825 9.277 -15.117 1.00 54.59 89 PRO A C 1
ATOM 714 O O . PRO A 1 89 ? 47.683 9.458 -15.968 1.00 54.59 89 PRO A O 1
ATOM 717 N N . VAL A 1 90 ? 46.675 10.142 -14.103 1.00 56.34 90 VAL A N 1
ATOM 718 C CA . VAL A 1 90 ? 47.722 11.127 -13.711 1.00 56.34 90 VAL A CA 1
ATOM 719 C C . VAL A 1 90 ? 47.706 11.354 -12.190 1.00 56.34 90 VAL A C 1
ATOM 721 O O . VAL A 1 90 ? 47.730 12.473 -11.695 1.00 56.34 90 VAL A O 1
ATOM 724 N N . VAL A 1 91 ? 47.615 10.286 -11.393 1.00 56.00 91 VAL A N 1
ATOM 725 C CA . VAL A 1 91 ? 47.740 10.394 -9.923 1.00 56.00 91 VAL A CA 1
ATOM 726 C C . VAL A 1 91 ? 48.708 9.333 -9.403 1.00 56.00 91 VAL A C 1
ATOM 728 O O . VAL A 1 91 ? 48.390 8.562 -8.509 1.00 56.00 91 VAL A O 1
ATOM 731 N N . ALA A 1 92 ? 49.894 9.262 -10.007 1.00 55.22 92 ALA A N 1
ATOM 732 C CA . ALA A 1 92 ? 51.053 8.587 -9.411 1.00 55.22 92 ALA A CA 1
ATOM 733 C C . ALA A 1 92 ? 52.155 9.582 -8.989 1.00 55.22 92 ALA A C 1
ATOM 735 O O . ALA A 1 92 ? 53.081 9.204 -8.283 1.00 55.22 92 ALA A O 1
ATOM 736 N N . ALA A 1 93 ? 52.037 10.864 -9.359 1.00 55.69 93 ALA A N 1
ATOM 737 C CA . ALA A 1 93 ? 53.009 11.907 -9.023 1.00 55.69 93 ALA A CA 1
ATOM 738 C C . ALA A 1 93 ? 52.716 12.724 -7.737 1.00 55.69 93 ALA A C 1
ATOM 740 O O . ALA A 1 93 ? 53.678 13.098 -7.068 1.00 55.69 93 ALA A O 1
ATOM 741 N N . PRO A 1 94 ? 51.461 12.998 -7.303 1.00 56.25 94 PRO A N 1
ATOM 742 C CA . PRO A 1 94 ? 51.253 13.871 -6.142 1.00 56.25 94 PRO A CA 1
ATOM 743 C C . PRO A 1 94 ? 51.376 13.151 -4.790 1.00 56.25 94 PRO A C 1
ATOM 745 O O . PRO A 1 94 ? 51.569 13.814 -3.777 1.00 56.25 94 PRO A O 1
ATOM 748 N N . ALA A 1 95 ? 51.307 11.814 -4.743 1.00 62.38 95 ALA A N 1
ATOM 749 C CA . ALA A 1 95 ? 51.385 11.069 -3.480 1.00 62.38 95 ALA A CA 1
ATOM 750 C C . ALA A 1 95 ? 52.762 11.201 -2.808 1.00 62.38 95 ALA A C 1
ATOM 752 O O . ALA A 1 95 ? 52.837 11.347 -1.592 1.00 62.38 95 ALA A O 1
ATOM 753 N N . PHE A 1 96 ? 53.841 11.230 -3.596 1.00 67.56 96 PHE A N 1
ATOM 754 C CA . PHE A 1 96 ? 55.188 11.460 -3.074 1.00 67.56 96 PHE A CA 1
ATOM 755 C C . PHE A 1 96 ? 55.364 12.885 -2.556 1.00 67.56 96 PHE A C 1
ATOM 757 O O . PHE A 1 96 ? 55.934 13.075 -1.488 1.00 67.56 96 PHE A O 1
ATOM 764 N N . ILE A 1 97 ? 54.817 13.880 -3.258 1.00 73.56 97 ILE A N 1
ATOM 765 C CA . ILE A 1 97 ? 54.892 15.283 -2.833 1.00 73.56 97 ILE A CA 1
ATOM 766 C C . ILE A 1 97 ? 54.114 15.479 -1.526 1.00 73.56 97 ILE A C 1
ATOM 768 O O . ILE A 1 97 ? 54.633 16.084 -0.595 1.00 73.56 97 ILE A O 1
ATOM 772 N N . VAL A 1 98 ? 52.911 14.909 -1.412 1.00 78.00 98 VAL A N 1
ATOM 773 C CA . VAL A 1 98 ? 52.116 14.969 -0.176 1.00 78.00 98 VAL A CA 1
ATOM 774 C C . VAL A 1 98 ? 52.802 14.217 0.964 1.00 78.00 98 VAL A C 1
ATOM 776 O O . VAL A 1 98 ? 52.856 14.741 2.068 1.00 78.00 98 VAL A O 1
ATOM 779 N N . ALA A 1 99 ? 53.375 13.035 0.718 1.00 78.25 99 ALA A N 1
ATOM 780 C CA . ALA A 1 99 ? 54.092 12.279 1.746 1.00 78.25 99 ALA A CA 1
ATOM 781 C C . ALA A 1 99 ? 55.353 13.010 2.238 1.00 78.25 99 ALA A C 1
ATOM 783 O O . ALA A 1 99 ? 55.610 13.037 3.439 1.00 78.25 99 ALA A O 1
ATOM 784 N N . ILE A 1 100 ? 56.104 13.650 1.335 1.00 82.50 100 ILE A N 1
ATOM 785 C CA . ILE A 1 100 ? 57.284 14.454 1.679 1.00 82.50 100 ILE A CA 1
ATOM 786 C C . ILE A 1 100 ? 56.871 15.706 2.458 1.00 82.50 100 ILE A C 1
ATOM 788 O O . ILE A 1 100 ? 57.478 15.999 3.484 1.00 82.50 100 ILE A O 1
ATOM 792 N N . LEU A 1 101 ? 55.816 16.409 2.030 1.00 83.38 101 LEU A N 1
ATOM 793 C CA . LEU A 1 101 ? 55.281 17.562 2.761 1.00 83.38 101 LEU A CA 1
ATOM 794 C C . LEU A 1 101 ? 54.762 17.170 4.149 1.00 83.38 101 LEU A C 1
ATOM 796 O O . LEU A 1 101 ? 54.988 17.899 5.106 1.00 83.38 101 LEU A O 1
ATOM 800 N N . LEU A 1 102 ? 54.106 16.016 4.277 1.00 82.06 102 LEU A N 1
ATOM 801 C CA . LEU A 1 102 ? 53.556 15.523 5.539 1.00 82.06 102 LEU A CA 1
ATOM 802 C C . LEU A 1 102 ? 54.662 15.049 6.493 1.00 82.06 102 LEU A C 1
ATOM 804 O O . LEU A 1 102 ? 54.583 15.310 7.690 1.00 82.06 102 LEU A O 1
ATOM 808 N N . ALA A 1 103 ? 55.728 14.436 5.972 1.00 81.94 103 ALA A N 1
ATOM 809 C CA . ALA A 1 103 ? 56.925 14.116 6.746 1.00 81.94 103 ALA A CA 1
ATOM 810 C C . ALA A 1 103 ? 57.650 15.387 7.224 1.00 81.94 103 ALA A C 1
ATOM 812 O O . ALA A 1 103 ? 58.007 15.476 8.394 1.00 81.94 103 ALA A O 1
ATOM 813 N N . LEU A 1 104 ? 57.802 16.397 6.358 1.00 83.00 104 LEU A N 1
ATOM 814 C CA . LEU A 1 104 ? 58.353 17.708 6.730 1.00 83.00 104 LEU A CA 1
ATOM 815 C C . LEU A 1 104 ? 57.488 18.430 7.768 1.00 83.00 104 LEU A C 1
ATOM 817 O O . LEU A 1 104 ? 58.027 19.047 8.678 1.00 83.00 104 LEU A O 1
ATOM 821 N N . PHE A 1 105 ? 56.163 18.331 7.653 1.00 77.81 105 PHE A N 1
ATOM 822 C CA . PHE A 1 105 ? 55.213 18.918 8.594 1.00 77.81 105 PHE A CA 1
ATOM 823 C C . PHE A 1 105 ? 55.252 18.230 9.966 1.00 77.81 105 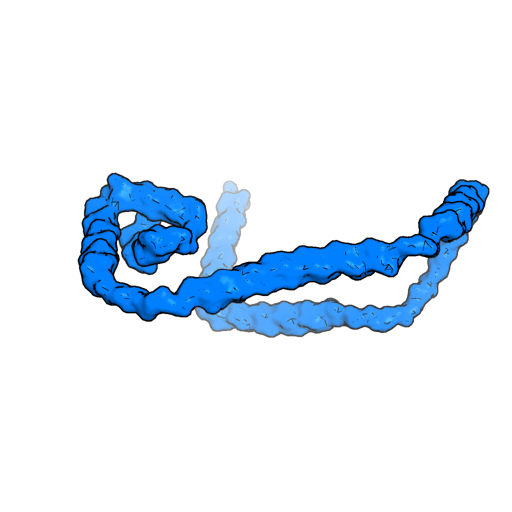PHE A C 1
ATOM 825 O O . PHE A 1 105 ? 55.240 18.910 10.985 1.00 77.81 105 PHE A O 1
ATOM 832 N N . LEU A 1 106 ? 55.355 16.897 10.005 1.00 78.00 106 LEU A N 1
ATOM 833 C CA . LEU A 1 106 ? 55.481 16.128 11.251 1.00 78.00 106 LEU A CA 1
ATOM 834 C C . LEU A 1 106 ? 56.833 16.330 11.945 1.00 78.00 106 LEU A C 1
ATOM 836 O O . LEU A 1 106 ? 56.900 16.259 13.169 1.00 78.00 106 LEU A O 1
ATOM 840 N N . LEU A 1 107 ? 57.903 16.561 11.178 1.00 71.50 107 LEU A N 1
ATOM 841 C CA . LEU A 1 107 ? 59.229 16.860 11.723 1.00 71.50 107 LEU A CA 1
ATOM 842 C C . LEU A 1 107 ? 59.408 18.340 12.090 1.00 71.50 107 LEU A C 1
ATOM 844 O O . LEU A 1 107 ? 60.412 18.679 12.719 1.00 71.50 107 LEU A O 1
ATOM 848 N N . TRP A 1 108 ? 58.475 19.225 11.721 1.00 70.06 108 TRP A N 1
ATOM 849 C CA . TRP A 1 108 ? 58.575 20.632 12.089 1.00 70.06 108 TRP A CA 1
ATOM 850 C C . TRP A 1 108 ? 58.191 20.794 13.565 1.00 70.06 108 TRP A C 1
ATOM 852 O O . TRP A 1 108 ? 57.061 20.467 13.936 1.00 70.06 108 TRP A O 1
ATOM 862 N N . PRO A 1 109 ? 59.087 21.301 14.433 1.00 63.06 109 PRO A N 1
ATOM 863 C CA . PRO A 1 109 ? 58.729 21.588 15.811 1.00 63.06 109 PRO A CA 1
ATOM 864 C C . PRO A 1 109 ? 57.636 22.655 15.782 1.00 63.06 109 PRO A C 1
ATOM 866 O O . PRO A 1 109 ? 57.870 23.780 15.337 1.00 63.06 109 PRO A O 1
ATOM 869 N N . ILE A 1 110 ? 56.427 22.276 16.200 1.00 60.56 110 ILE A N 1
ATOM 870 C CA . ILE A 1 110 ? 55.285 23.173 16.361 1.00 60.56 110 ILE A CA 1
ATOM 871 C C . ILE A 1 110 ? 55.666 24.169 17.464 1.00 60.56 110 ILE A C 1
ATOM 873 O O . ILE A 1 110 ? 55.356 23.979 18.637 1.00 60.56 110 ILE A O 1
ATOM 877 N N . SER A 1 111 ? 56.384 25.233 17.101 1.00 58.03 111 SER A N 1
ATOM 878 C CA . SER A 1 111 ? 56.369 26.467 17.871 1.00 58.03 111 SER A CA 1
ATOM 879 C C . SER A 1 111 ? 54.941 26.967 17.776 1.00 58.03 111 SER A C 1
ATOM 881 O O . SER A 1 111 ? 54.515 27.468 16.734 1.00 58.03 111 SER A O 1
ATOM 883 N N . VAL A 1 112 ? 54.188 26.740 18.849 1.00 56.22 112 VAL A N 1
ATOM 884 C CA . VAL A 1 112 ? 52.845 27.274 19.048 1.00 56.22 112 VAL A CA 1
ATOM 885 C C . VAL A 1 112 ? 52.975 28.794 19.075 1.00 56.22 112 VAL A C 1
ATOM 887 O O . VAL A 1 112 ? 53.174 29.403 20.118 1.00 56.22 112 VAL A O 1
ATOM 890 N N . ASN A 1 113 ? 52.944 29.404 17.895 1.00 57.09 113 ASN A N 1
ATOM 891 C CA . ASN A 1 113 ? 52.658 30.816 17.754 1.00 57.09 113 ASN A CA 1
ATOM 892 C C . ASN A 1 113 ? 51.140 30.918 17.785 1.00 57.09 113 ASN A C 1
ATOM 894 O O . ASN A 1 113 ? 50.478 30.496 16.837 1.00 57.09 113 ASN A O 1
ATOM 898 N N . GLU A 1 114 ? 50.604 31.434 18.887 1.00 58.25 114 GLU A N 1
ATOM 899 C CA . GLU A 1 114 ? 49.198 31.808 19.005 1.00 58.25 114 GLU A CA 1
ATOM 900 C C . GLU A 1 114 ? 48.803 32.676 17.800 1.00 58.25 114 GLU A C 1
ATOM 902 O O . GLU A 1 114 ? 49.336 33.781 17.638 1.00 58.25 114 GLU A O 1
ATOM 907 N N . PRO A 1 115 ? 47.917 32.198 16.902 1.00 57.16 115 PRO A N 1
ATOM 908 C CA . PRO A 1 115 ? 47.500 33.021 15.791 1.00 57.16 115 PRO A CA 1
ATOM 909 C C . PRO A 1 115 ? 46.530 34.104 16.292 1.00 57.16 115 PRO A C 1
ATOM 911 O O . PRO A 1 115 ? 45.599 33.816 17.049 1.00 57.16 115 PRO A O 1
ATOM 914 N N . PRO A 1 116 ? 46.739 35.356 15.859 1.00 51.62 116 PRO A N 1
ATOM 915 C CA . PRO A 1 116 ? 46.007 36.516 16.332 1.00 51.62 116 PRO A CA 1
ATOM 916 C C . PRO A 1 116 ? 44.565 36.517 15.827 1.00 51.62 116 PRO A C 1
ATOM 918 O O . PRO A 1 116 ? 44.257 36.085 14.714 1.00 51.62 116 PRO A O 1
ATOM 921 N N . SER A 1 117 ? 43.699 37.094 16.652 1.00 56.97 117 SER A N 1
ATOM 922 C CA . SER A 1 117 ? 42.327 37.481 16.350 1.00 56.97 117 SER A CA 1
ATOM 923 C C . SER A 1 117 ? 42.224 38.227 15.009 1.00 56.97 117 SER A C 1
ATOM 925 O O . SER A 1 117 ? 42.544 39.406 14.885 1.00 56.97 117 SER A O 1
ATOM 927 N N . ARG A 1 118 ? 41.730 37.530 13.984 1.00 47.53 118 ARG A N 1
ATOM 928 C CA . ARG A 1 118 ? 41.205 38.101 12.735 1.00 47.53 118 ARG A CA 1
ATOM 929 C C . ARG A 1 118 ? 39.825 37.485 12.540 1.00 47.53 118 ARG A C 1
ATOM 931 O O . ARG A 1 118 ? 39.692 36.273 12.498 1.00 47.53 118 ARG A O 1
ATOM 938 N N . GLY A 1 119 ? 38.746 38.252 12.542 1.00 50.72 119 GLY A N 1
ATOM 939 C CA . GLY A 1 119 ? 38.596 39.494 11.796 1.00 50.72 119 GLY A CA 1
ATOM 940 C C . GLY A 1 119 ? 37.664 39.176 10.635 1.00 50.72 119 GLY A C 1
ATOM 941 O O . GLY A 1 119 ? 38.137 38.810 9.570 1.00 50.72 119 GLY A O 1
ATOM 942 N N . SER A 1 120 ? 36.361 39.221 10.932 1.00 57.31 120 SER A N 1
ATOM 943 C CA . SER A 1 120 ? 35.218 39.343 10.013 1.00 57.31 120 SER A CA 1
ATOM 944 C C . SER A 1 120 ? 35.380 38.759 8.600 1.00 57.31 120 SER A C 1
ATOM 946 O O . SER A 1 120 ? 35.749 39.474 7.671 1.00 57.31 120 SER A O 1
ATOM 948 N N . ASP A 1 121 ? 34.980 37.501 8.430 1.00 49.91 121 ASP A N 1
ATOM 949 C CA . ASP A 1 121 ? 34.559 36.950 7.136 1.00 49.91 121 ASP A CA 1
ATOM 950 C C . ASP A 1 121 ? 33.013 36.909 7.146 1.00 49.91 121 ASP A C 1
ATOM 952 O O . ASP A 1 121 ? 32.449 36.451 8.152 1.00 49.91 121 ASP A O 1
ATOM 956 N N . PRO A 1 122 ? 32.286 37.425 6.130 1.00 58.31 122 PRO A N 1
ATOM 957 C CA . PRO A 1 122 ? 30.833 37.538 6.166 1.00 58.31 122 PRO A CA 1
ATOM 958 C C . PRO A 1 122 ? 30.205 36.169 5.894 1.00 58.31 122 PRO A C 1
ATOM 960 O O . PRO A 1 122 ? 29.695 35.882 4.811 1.00 58.31 122 PRO A O 1
ATOM 963 N N . ARG A 1 123 ? 30.226 35.300 6.906 1.00 52.78 123 ARG A N 1
ATOM 964 C CA . ARG A 1 123 ? 29.343 34.137 6.928 1.00 52.78 123 ARG A CA 1
ATOM 965 C C . ARG A 1 123 ? 27.896 34.638 6.978 1.00 52.78 123 ARG A C 1
ATOM 967 O O . ARG A 1 123 ? 27.612 35.538 7.770 1.00 52.78 123 ARG A O 1
ATOM 974 N N . PRO A 1 124 ? 26.980 34.076 6.169 1.00 59.81 124 PRO A N 1
ATOM 975 C CA . PRO A 1 124 ? 25.562 34.387 6.273 1.00 59.81 124 PRO A CA 1
ATOM 976 C C . PRO A 1 124 ? 25.123 34.159 7.715 1.00 59.81 124 PRO A C 1
ATOM 978 O O . PRO A 1 124 ? 25.263 33.053 8.229 1.00 59.81 124 PRO A O 1
ATOM 981 N N . ASP A 1 125 ? 24.645 35.209 8.377 1.00 64.25 125 ASP A N 1
ATOM 982 C CA . ASP A 1 125 ? 24.211 35.148 9.767 1.00 64.25 125 ASP A CA 1
ATOM 983 C C . ASP A 1 125 ? 22.873 34.402 9.861 1.00 64.25 125 ASP A C 1
ATOM 985 O O . ASP A 1 125 ? 21.782 34.978 9.894 1.00 64.25 125 ASP A O 1
ATOM 989 N N . TYR A 1 126 ? 22.966 33.075 9.867 1.00 64.12 126 TYR A N 1
ATOM 990 C CA . TYR A 1 126 ? 21.837 32.166 10.043 1.00 64.12 126 TYR A CA 1
ATOM 991 C C . TYR A 1 126 ? 21.124 32.381 11.386 1.00 64.12 126 TYR A C 1
ATOM 993 O O . TYR A 1 126 ? 19.950 32.026 11.507 1.00 64.12 126 TYR A O 1
ATOM 1001 N N . SER A 1 127 ? 21.763 33.026 12.372 1.00 65.12 127 SER A N 1
ATOM 1002 C CA . SER A 1 127 ? 21.115 33.345 13.649 1.00 65.12 127 SER A CA 1
ATOM 1003 C C . SER A 1 127 ? 19.974 34.356 13.479 1.00 65.12 127 SER A C 1
ATOM 1005 O O . SER A 1 127 ? 18.938 34.251 14.144 1.00 65.12 127 SER A O 1
ATOM 1007 N N . ARG A 1 128 ? 20.081 35.270 12.505 1.00 63.19 128 ARG A N 1
ATOM 1008 C CA . ARG A 1 128 ? 19.017 36.231 12.192 1.00 63.19 128 ARG A CA 1
ATOM 1009 C C . ARG A 1 128 ? 17.798 35.568 11.547 1.00 63.19 128 ARG A C 1
ATOM 1011 O O . ARG A 1 128 ? 16.672 35.958 11.835 1.00 63.19 128 ARG A O 1
ATOM 1018 N N . PHE A 1 129 ? 17.995 34.536 10.727 1.00 64.81 129 PHE A N 1
ATOM 1019 C CA . PHE A 1 129 ? 16.877 33.781 10.149 1.00 64.81 129 PHE A CA 1
ATOM 1020 C C . PHE A 1 129 ? 16.158 32.933 11.204 1.00 64.81 129 PHE A C 1
ATOM 1022 O O . PHE A 1 129 ? 14.929 32.928 11.259 1.00 64.81 129 PHE A O 1
ATOM 1029 N N . ILE A 1 130 ? 16.909 32.286 12.098 1.00 65.94 130 ILE A N 1
ATOM 1030 C CA . ILE A 1 130 ? 16.339 31.459 13.172 1.00 65.94 130 ILE A CA 1
ATOM 1031 C C . ILE A 1 130 ? 15.524 32.314 14.159 1.00 65.94 130 ILE A C 1
ATOM 1033 O O . ILE A 1 130 ? 14.435 31.918 14.571 1.00 65.94 130 IL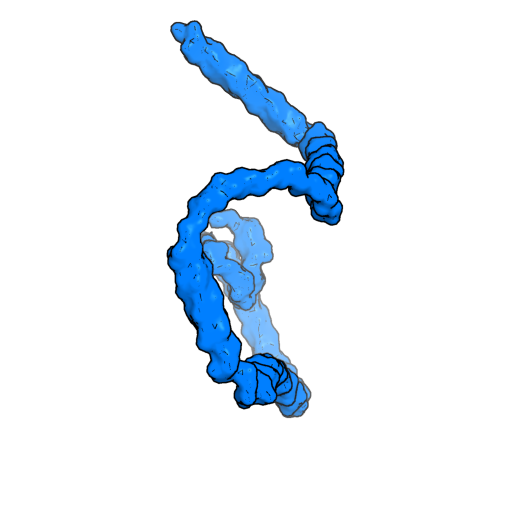E A O 1
ATOM 1037 N N . THR A 1 131 ? 16.001 33.514 14.501 1.00 66.62 131 THR A N 1
ATOM 1038 C CA . THR A 1 131 ? 15.324 34.401 15.468 1.00 66.62 131 THR A CA 1
ATOM 1039 C C . THR A 1 131 ? 14.066 35.080 14.924 1.00 66.62 131 THR A C 1
ATOM 1041 O O . THR A 1 131 ? 13.159 35.393 15.698 1.00 66.62 131 THR A O 1
ATOM 1044 N N . VAL A 1 132 ? 13.969 35.299 13.610 1.00 65.50 132 VAL A N 1
ATOM 1045 C CA . VAL A 1 132 ? 12.755 35.854 12.989 1.00 65.50 132 VAL A CA 1
ATOM 1046 C C . VAL A 1 132 ? 11.639 34.808 12.944 1.00 65.50 132 VAL A C 1
ATOM 1048 O O . VAL A 1 132 ? 10.501 35.120 13.298 1.00 65.50 132 VAL A O 1
ATOM 1051 N N . HIS A 1 133 ? 11.959 33.560 12.591 1.00 60.53 133 HIS A N 1
ATOM 1052 C CA . HIS A 1 133 ? 10.959 32.490 12.557 1.00 60.53 133 HIS A CA 1
ATOM 1053 C C . HIS A 1 133 ? 10.511 32.045 13.956 1.00 60.53 133 HIS A C 1
ATOM 1055 O O . HIS A 1 133 ? 9.325 31.775 14.146 1.00 60.53 133 HIS A O 1
ATOM 1061 N N . SER A 1 134 ? 11.400 32.042 14.957 1.00 65.44 134 SER A N 1
ATOM 1062 C CA . SER A 1 134 ? 11.015 31.663 16.323 1.00 65.44 134 SER A CA 1
ATOM 1063 C C . SER A 1 134 ? 10.015 32.641 16.947 1.00 65.44 134 SER A C 1
ATOM 1065 O O . SER A 1 134 ? 9.040 32.209 17.558 1.00 65.44 134 SER A O 1
ATOM 1067 N N . ARG A 1 135 ? 10.195 33.955 16.750 1.00 59.84 135 ARG A N 1
ATOM 1068 C CA . ARG A 1 135 ? 9.291 34.976 17.307 1.00 59.84 135 ARG A CA 1
ATOM 1069 C C . ARG A 1 135 ? 7.896 34.935 16.687 1.00 59.84 135 ARG A C 1
ATOM 1071 O O . ARG A 1 135 ? 6.916 35.059 17.417 1.00 59.84 135 ARG A O 1
ATOM 1078 N N . ALA A 1 136 ? 7.807 34.726 15.373 1.00 60.31 136 ALA A N 1
ATOM 1079 C CA . ALA A 1 136 ? 6.524 34.632 14.677 1.00 60.31 136 ALA A CA 1
ATOM 1080 C C . ALA A 1 136 ? 5.720 33.398 15.122 1.00 60.31 136 ALA A C 1
ATOM 1082 O O . ALA A 1 136 ? 4.521 33.494 15.375 1.00 60.31 136 ALA A O 1
ATOM 1083 N N . GLN A 1 137 ? 6.394 32.257 15.292 1.00 58.41 137 GLN A N 1
ATOM 1084 C CA . GLN A 1 137 ? 5.747 31.013 15.706 1.00 58.41 137 GLN A CA 1
ATOM 1085 C C . GLN A 1 137 ? 5.369 31.021 17.198 1.00 58.41 137 GLN A C 1
ATOM 1087 O O . GLN A 1 137 ? 4.334 30.476 17.581 1.00 58.41 137 GLN A O 1
ATOM 1092 N N . GLN A 1 138 ? 6.161 31.690 18.043 1.00 58.41 138 GLN A N 1
ATOM 1093 C CA . GLN A 1 138 ? 5.869 31.816 19.470 1.00 58.41 138 GLN A CA 1
ATOM 1094 C C . GLN A 1 138 ? 4.611 32.663 19.724 1.00 58.41 138 GLN A C 1
ATOM 1096 O O . GLN A 1 138 ? 3.809 32.300 20.573 1.00 58.41 138 GLN A O 1
ATOM 1101 N N . GLN A 1 139 ? 4.367 33.741 18.970 1.00 56.75 139 GLN A N 1
ATOM 1102 C CA . GLN A 1 139 ? 3.156 34.558 19.164 1.00 56.75 139 GLN A CA 1
ATOM 1103 C C . GLN A 1 139 ? 1.857 33.841 18.758 1.00 56.75 139 GLN A C 1
ATOM 1105 O O . GLN A 1 139 ? 0.818 34.080 19.374 1.00 56.75 139 GLN A O 1
ATOM 1110 N N . GLN A 1 140 ? 1.909 32.940 17.773 1.00 56.94 140 GLN A N 1
ATOM 1111 C CA . GLN A 1 140 ? 0.736 32.178 17.325 1.00 56.94 140 GLN A CA 1
ATOM 1112 C C . GLN A 1 140 ? 0.384 31.018 18.267 1.00 56.94 140 GLN A C 1
ATOM 1114 O O . GLN A 1 140 ? -0.791 30.757 18.495 1.00 56.94 140 GLN A O 1
ATOM 1119 N N . ALA A 1 141 ? 1.377 30.365 18.880 1.00 53.72 141 ALA A N 1
ATOM 1120 C CA . ALA A 1 141 ? 1.128 29.276 19.829 1.00 53.72 141 ALA A CA 1
ATOM 1121 C C . ALA A 1 141 ? 0.471 29.742 21.146 1.00 53.72 141 ALA A C 1
ATOM 1123 O O . ALA A 1 141 ? -0.177 28.946 21.816 1.00 53.72 141 ALA A O 1
ATOM 1124 N N . PHE A 1 142 ? 0.613 31.021 21.515 1.00 51.41 142 PHE A N 1
ATOM 1125 C CA . PHE A 1 142 ? 0.022 31.594 22.736 1.00 51.41 142 PHE A CA 1
ATOM 1126 C C . PHE A 1 142 ? -1.285 32.372 22.505 1.00 51.41 142 PHE A C 1
ATOM 1128 O O . PHE A 1 142 ? -1.830 32.921 23.458 1.00 51.41 142 PHE A O 1
ATOM 1135 N N . THR A 1 143 ? -1.793 32.447 21.270 1.00 57.38 143 THR A N 1
ATOM 1136 C CA . THR A 1 143 ? -3.113 33.045 20.974 1.00 57.38 143 THR A CA 1
ATOM 1137 C C . THR A 1 143 ? -4.235 32.011 20.887 1.00 57.38 143 THR A C 1
ATOM 1139 O O . THR A 1 143 ? -5.398 32.387 20.754 1.00 57.38 143 THR A O 1
ATOM 1142 N N . ASP A 1 144 ? -3.900 30.725 20.999 1.00 64.50 144 ASP A N 1
ATOM 1143 C CA . ASP A 1 144 ? -4.867 29.637 21.057 1.00 64.50 144 ASP A CA 1
ATOM 1144 C C . ASP A 1 144 ? -5.491 29.559 22.471 1.00 64.50 144 ASP A C 1
ATOM 1146 O O . ASP A 1 144 ? -4.753 29.369 23.450 1.00 64.50 144 ASP A O 1
ATOM 1150 N N . PRO A 1 145 ? -6.820 29.738 22.619 1.00 72.19 145 PRO A N 1
ATOM 1151 C CA . PRO A 1 145 ? -7.494 29.706 23.919 1.00 72.19 145 PRO A CA 1
ATOM 1152 C C . PRO A 1 145 ? -7.258 28.399 24.689 1.00 72.19 145 PRO A C 1
ATOM 1154 O O . PRO A 1 145 ? -7.190 28.428 25.921 1.00 72.19 145 PRO A O 1
ATOM 1157 N N . ASP A 1 146 ? -7.050 27.280 23.991 1.00 72.56 146 ASP A N 1
ATOM 1158 C CA . ASP A 1 146 ? -6.827 25.979 24.624 1.00 72.56 146 ASP A CA 1
ATOM 1159 C C . ASP A 1 146 ? -5.439 25.897 25.284 1.00 72.56 146 ASP A C 1
ATOM 1161 O O . ASP A 1 146 ? -5.285 25.344 26.376 1.00 72.56 146 ASP A O 1
ATOM 1165 N N . VAL A 1 147 ? -4.419 26.518 24.681 1.00 74.50 147 VAL A N 1
ATOM 1166 C CA . VAL A 1 147 ? -3.053 26.551 25.235 1.00 74.50 147 VAL A CA 1
ATOM 1167 C C . VAL A 1 147 ? -2.988 27.434 26.484 1.00 74.50 147 VAL A C 1
ATOM 1169 O O . VAL A 1 147 ? -2.296 27.095 27.450 1.00 74.50 147 VAL A O 1
ATOM 1172 N N . ILE A 1 148 ? -3.745 28.536 26.504 1.00 76.19 148 ILE A N 1
ATOM 1173 C CA . ILE A 1 148 ? -3.850 29.419 27.674 1.00 76.19 148 ILE A CA 1
ATOM 1174 C C . ILE A 1 148 ? -4.465 28.658 28.853 1.00 76.19 148 ILE A C 1
ATOM 1176 O O . ILE A 1 148 ? -3.900 28.684 29.949 1.00 76.19 148 ILE A O 1
ATOM 1180 N N . LEU A 1 149 ? -5.559 27.926 28.622 1.00 81.12 149 LEU A N 1
ATOM 1181 C CA . LEU A 1 149 ? -6.231 27.135 29.654 1.00 81.12 149 LEU A CA 1
ATOM 1182 C C . LEU A 1 149 ? -5.291 26.079 30.259 1.00 81.12 149 LEU A C 1
ATOM 1184 O O . LEU A 1 149 ? -5.151 25.993 31.477 1.00 81.12 149 LEU A O 1
ATOM 1188 N N . ILE A 1 150 ? -4.576 25.334 29.411 1.00 81.31 150 ILE A N 1
ATOM 1189 C CA . ILE A 1 150 ? -3.632 24.298 29.854 1.00 81.31 150 ILE A CA 1
ATOM 1190 C C . ILE A 1 150 ? -2.479 24.909 30.662 1.00 81.31 150 ILE A C 1
ATOM 1192 O O . ILE A 1 150 ? -2.065 24.350 31.679 1.00 81.31 150 ILE A O 1
ATOM 1196 N N . SER A 1 151 ? -1.959 26.067 30.245 1.00 79.56 151 SER A N 1
ATOM 1197 C CA . SER A 1 151 ? -0.885 26.745 30.979 1.00 79.56 151 SER A CA 1
ATOM 1198 C C . SER A 1 151 ? -1.328 27.235 32.365 1.00 79.56 151 SER A C 1
ATOM 1200 O O . SER A 1 151 ? -0.553 27.138 33.320 1.00 79.56 151 SER A O 1
ATOM 1202 N N . ALA A 1 152 ? -2.577 27.693 32.493 1.00 81.06 152 ALA A N 1
ATOM 1203 C CA . ALA A 1 152 ? -3.162 28.116 33.761 1.00 81.06 152 ALA A CA 1
ATOM 1204 C C . ALA A 1 152 ? -3.390 26.927 34.707 1.00 81.06 152 ALA A C 1
ATOM 1206 O O . ALA A 1 152 ? -3.001 26.996 35.872 1.00 81.06 152 ALA A O 1
ATOM 1207 N N . GLU A 1 153 ? -3.925 25.813 34.200 1.00 85.25 153 GLU A N 1
ATOM 1208 C CA . GLU A 1 153 ? -4.092 24.572 34.970 1.00 85.25 153 GLU A CA 1
ATOM 1209 C C . GLU A 1 153 ? -2.748 24.027 35.472 1.00 85.25 153 GLU A C 1
ATOM 1211 O O . GLU A 1 153 ? -2.605 23.660 36.638 1.00 85.25 153 GLU A O 1
ATOM 1216 N N . LEU A 1 154 ? -1.711 24.051 34.627 1.00 87.06 154 LEU A N 1
ATOM 1217 C CA . LEU A 1 154 ? -0.362 23.631 35.016 1.00 87.06 154 LEU A CA 1
ATOM 1218 C C . LEU A 1 154 ? 0.255 24.535 36.090 1.00 87.06 154 LEU A C 1
ATOM 1220 O O . LEU A 1 154 ? 0.944 24.040 36.984 1.00 87.06 154 LEU A O 1
ATOM 1224 N N . ALA A 1 155 ? 0.034 25.849 36.015 1.00 86.81 155 ALA A N 1
ATOM 1225 C CA . ALA A 1 155 ? 0.493 26.780 37.042 1.00 86.81 155 ALA A CA 1
ATOM 1226 C C . ALA A 1 155 ? -0.219 26.527 38.379 1.00 86.81 155 ALA A C 1
ATOM 1228 O O . ALA A 1 155 ? 0.426 26.515 39.428 1.00 86.81 155 ALA A O 1
ATOM 1229 N N . ASN A 1 156 ? -1.523 26.250 38.329 1.00 88.62 156 ASN A N 1
ATOM 1230 C CA . ASN A 1 156 ? -2.326 25.949 39.506 1.00 88.62 156 ASN A CA 1
ATOM 1231 C C . ASN A 1 156 ? -1.887 24.625 40.158 1.00 88.62 156 ASN A C 1
ATOM 1233 O O . ASN A 1 156 ? -1.647 24.571 41.362 1.00 88.62 156 ASN A O 1
ATOM 1237 N N . ALA A 1 157 ? -1.661 23.581 39.354 1.00 85.06 157 ALA A N 1
ATOM 1238 C CA . ALA A 1 157 ? -1.155 22.293 39.826 1.00 85.06 157 ALA A CA 1
ATOM 1239 C C . ALA A 1 157 ? 0.228 22.408 40.494 1.00 85.06 157 ALA A C 1
ATOM 1241 O O . ALA A 1 157 ? 0.482 21.756 41.506 1.00 85.06 157 ALA A O 1
ATOM 1242 N N . ARG A 1 158 ? 1.117 23.264 39.967 1.00 86.69 158 ARG A N 1
ATOM 1243 C CA . ARG A 1 158 ? 2.429 23.533 40.583 1.00 86.69 158 ARG A CA 1
ATOM 1244 C C . ARG A 1 158 ? 2.310 24.253 41.922 1.00 86.69 158 ARG A C 1
ATOM 1246 O O . ARG A 1 158 ? 2.999 23.869 42.858 1.00 86.69 158 ARG A O 1
ATOM 1253 N N . ALA A 1 159 ? 1.437 25.255 42.025 1.00 83.50 159 ALA A N 1
ATOM 1254 C CA . ALA A 1 159 ? 1.217 25.979 43.276 1.00 83.50 159 ALA A CA 1
ATOM 1255 C C . ALA A 1 159 ? 0.668 25.058 44.379 1.00 83.50 159 ALA A C 1
ATOM 1257 O O . ALA A 1 159 ? 1.122 25.120 45.520 1.00 83.50 159 ALA A O 1
ATOM 1258 N N . VAL A 1 160 ? -0.254 24.156 44.023 1.00 83.56 160 VAL A N 1
ATOM 1259 C CA . VAL A 1 160 ? -0.770 23.132 44.944 1.00 83.56 160 VAL A CA 1
ATOM 1260 C C . VAL A 1 160 ? 0.345 22.176 45.376 1.00 83.56 160 VAL A C 1
ATOM 1262 O O . VAL A 1 160 ? 0.503 21.932 46.570 1.00 83.56 160 VAL A O 1
ATOM 1265 N N . ALA A 1 161 ? 1.160 21.690 44.435 1.00 82.00 161 ALA A N 1
ATOM 1266 C CA . ALA A 1 161 ? 2.260 20.773 44.731 1.00 82.00 161 ALA A CA 1
ATOM 1267 C C . ALA A 1 161 ? 3.354 21.390 45.624 1.00 82.00 161 ALA A C 1
ATOM 1269 O O . ALA A 1 161 ? 3.909 20.693 46.470 1.00 82.00 161 ALA A O 1
ATOM 1270 N N . ASP A 1 162 ? 3.663 22.680 45.466 1.00 83.00 162 ASP A N 1
ATOM 1271 C CA . ASP A 1 162 ? 4.601 23.371 46.359 1.00 83.00 162 ASP A CA 1
ATOM 1272 C C . ASP A 1 162 ? 3.989 23.599 47.754 1.00 83.00 162 ASP A C 1
ATOM 1274 O O . ASP A 1 162 ? 4.682 23.417 48.751 1.00 83.00 162 ASP A O 1
ATOM 1278 N N . SER A 1 163 ? 2.686 23.898 47.853 1.00 77.88 163 SER A N 1
ATOM 1279 C CA . SER A 1 163 ? 2.009 24.081 49.151 1.00 77.88 163 SER A CA 1
ATOM 1280 C C . SER A 1 163 ? 1.916 22.804 49.997 1.00 77.88 163 SER A C 1
ATOM 1282 O O . SER A 1 163 ? 1.867 22.886 51.223 1.00 77.88 163 SER A O 1
ATOM 1284 N N . ASP A 1 164 ? 1.910 21.636 49.350 1.00 72.12 164 ASP A N 1
ATOM 1285 C CA . ASP A 1 164 ? 1.889 20.322 50.008 1.00 72.12 164 ASP A CA 1
ATOM 1286 C C . ASP A 1 164 ? 3.299 19.865 50.430 1.00 72.12 164 ASP A C 1
ATOM 1288 O O . ASP A 1 164 ? 3.448 18.992 51.278 1.00 72.12 164 ASP A O 1
ATOM 1292 N N . ARG A 1 165 ? 4.355 20.472 49.865 1.00 73.38 165 ARG A N 1
ATOM 1293 C CA . ARG A 1 165 ? 5.757 20.165 50.197 1.00 73.38 165 ARG A CA 1
ATOM 1294 C C . ARG A 1 165 ? 6.269 20.920 51.430 1.00 73.38 165 ARG A C 1
ATOM 1296 O O . ARG A 1 165 ? 7.222 20.461 52.052 1.00 73.38 165 ARG A O 1
ATOM 1303 N N . ASP A 1 166 ? 5.641 22.042 51.779 1.00 65.94 166 ASP A N 1
ATOM 1304 C CA . ASP A 1 166 ? 6.022 22.905 52.910 1.00 65.94 166 ASP A CA 1
ATOM 1305 C C . ASP A 1 166 ? 5.235 22.608 54.212 1.00 65.94 166 ASP A C 1
ATOM 1307 O O . ASP A 1 166 ? 5.308 23.383 55.172 1.00 65.94 166 ASP A O 1
ATOM 1311 N N . ARG A 1 167 ? 4.482 21.500 54.267 1.00 56.38 167 ARG A N 1
ATOM 1312 C CA . ARG A 1 167 ? 3.653 21.082 55.411 1.00 56.38 167 ARG A CA 1
ATOM 1313 C C . ARG A 1 167 ? 4.131 19.768 56.022 1.00 56.38 167 ARG A C 1
ATOM 1315 O O . ARG A 1 167 ? 4.002 19.645 57.261 1.00 56.38 167 ARG A O 1
#

pLDDT: mean 75.6, std 15.69, range [47.53, 96.5]

Foldseek 3Di:
DDPVVCVVCLVVLVVVNDDPVVNVVSVVCCVVDPVSVVVNVVVVVVVVVVVVVDDPDPPPPVVVVVVVVVCVVVVVVCVVPVPVVVPDDDPPPVVVVVVVVVVVVVPDPPPPPPDDDDDDDDDPPVVVVVVVVVVVVVVVCVVDPVSVVVVVVVVVVVVVVVVVVVD